Protein AF-A0A918A975-F1 (afdb_monomer_lite)

pLDDT: mean 81.19, std 20.64, range [34.06, 97.75]

Sequence (177 aa):
MTVLAAGSGGGAGRLSVNGLVLPRSGVFAIGYVHSVYHAPSAEVFTVEGGRFTMRAVVSDSGGVLDYYALDGERSRTPGGRWLLRLAVPATYDELPLLTTPIGRRTLLAGGRCLPLYPASGARRVRVAVELTSHDRGGPCPPPYSQSFFLNAAYSTTEATATSTSDNQKPHGSFEPG

Foldseek 3Di:
DDDDDDDDDPPFFAKDKVQAGADPQQKKWWWWQDLPVSKIKIFIWHDDPFKIKTFKIKIQDPVVVVVVVADADWDAFPVRIIMGGGPDIDMDQKDKDKAAPRGQTWMGHPQWIGTPHDPHDIDIDIIGIDGHPHHPTDHDDPPDGVVNVCSRVVVVVVVVVPPPPDPPDPPDDDDDD

Organism: NCBI:txid2047744

InterPro domains:
  IPR015001 Protein of unknown function DUF1850 [PF08905] (28-116)

Radius of gyration: 21.13 Å; chains: 1; bounding box: 47×76×73 Å

Secondary structure (DSSP, 8-state):
----------PPPEEEETTEEPPTT-EEEEEEE-TTT--EEEEEEEEETTEEEEEEEEES-HHHHHHTT--EEEEE-TTS-EEEEEEEEEEESEEEEEE-TTT--EEEETTEEEE-S-SSS-EEEEEEEEEESS---BPPPTT--HHHHHHHHHHHHHHHH----------------

Structure (mmCIF, N/CA/C/O backbone):
data_AF-A0A918A975-F1
#
_entry.id   AF-A0A918A975-F1
#
loop_
_atom_site.group_PDB
_atom_site.id
_atom_site.type_symbol
_atom_site.label_atom_id
_atom_site.label_alt_id
_atom_site.label_comp_id
_atom_site.label_asym_id
_atom_site.label_entity_id
_atom_site.label_seq_id
_atom_site.pdbx_PDB_ins_code
_atom_site.Cartn_x
_atom_site.Cartn_y
_atom_site.Cartn_z
_atom_site.occupancy
_atom_site.B_iso_or_equiv
_atom_site.auth_seq_id
_atom_site.auth_comp_id
_atom_site.auth_asym_id
_atom_site.auth_atom_id
_atom_site.pdbx_PDB_model_num
ATOM 1 N N . MET A 1 1 ? -24.912 16.780 50.555 1.00 41.28 1 MET A N 1
ATOM 2 C CA . MET A 1 1 ? -25.140 15.446 49.951 1.00 41.28 1 MET A CA 1
ATOM 3 C C . MET A 1 1 ? -26.009 15.679 48.725 1.00 41.28 1 MET A C 1
ATOM 5 O O . MET A 1 1 ? -27.037 16.306 48.892 1.00 41.28 1 MET A O 1
ATOM 9 N N . THR A 1 2 ? -25.642 15.380 47.482 1.00 43.06 2 THR A N 1
ATOM 10 C CA . THR A 1 2 ? -24.722 14.367 46.950 1.00 43.06 2 THR A CA 1
ATOM 11 C C . THR A 1 2 ? -24.198 14.840 45.590 1.00 43.06 2 THR A C 1
ATOM 13 O O . THR A 1 2 ? -24.910 15.499 44.838 1.00 43.06 2 THR A O 1
ATOM 16 N N . VAL A 1 3 ? -22.939 14.510 45.312 1.00 39.81 3 VAL A N 1
ATOM 17 C CA . VAL A 1 3 ? -22.205 14.749 44.066 1.00 39.81 3 VAL A CA 1
ATOM 18 C C . VAL A 1 3 ? -22.206 13.455 43.236 1.00 39.81 3 VAL A C 1
ATOM 20 O O . VAL A 1 3 ? -21.981 12.392 43.800 1.00 39.81 3 VAL A O 1
ATOM 23 N N . LEU A 1 4 ? -22.417 13.620 41.920 1.00 45.00 4 LEU A N 1
ATOM 24 C CA . LEU A 1 4 ? -22.065 12.782 40.753 1.00 45.00 4 LEU A CA 1
ATOM 25 C C . LEU A 1 4 ? -22.437 11.287 40.713 1.00 45.00 4 LEU A C 1
ATOM 27 O O . LEU A 1 4 ? -22.005 10.482 41.528 1.00 45.00 4 LEU A O 1
ATOM 31 N N . ALA A 1 5 ? -22.999 10.892 39.567 1.00 42.91 5 ALA A N 1
ATOM 32 C CA . ALA A 1 5 ? -22.470 9.756 38.814 1.00 42.91 5 ALA A CA 1
ATOM 33 C C . ALA A 1 5 ? -22.529 10.077 37.312 1.00 42.91 5 ALA A C 1
ATOM 35 O O . ALA A 1 5 ? -23.598 10.186 36.715 1.00 42.91 5 ALA A O 1
ATOM 36 N N . ALA A 1 6 ? -21.346 10.290 36.736 1.00 46.53 6 ALA A N 1
ATOM 37 C CA . ALA A 1 6 ? -21.112 10.448 35.312 1.00 46.53 6 ALA A CA 1
ATOM 38 C C . ALA A 1 6 ? -21.440 9.140 34.575 1.00 46.53 6 ALA A C 1
ATOM 40 O O . ALA A 1 6 ? -20.930 8.077 34.927 1.00 46.53 6 ALA A O 1
ATOM 41 N N . GLY A 1 7 ? -22.280 9.229 33.543 1.00 34.06 7 GLY A N 1
ATOM 42 C CA . GLY A 1 7 ? -22.494 8.142 32.594 1.00 34.06 7 GLY A CA 1
ATOM 43 C C . GLY A 1 7 ? -21.237 7.924 31.754 1.00 34.06 7 GLY A C 1
ATOM 44 O O . GLY A 1 7 ? -20.745 8.849 31.110 1.00 34.06 7 GLY A O 1
ATOM 45 N N . SER A 1 8 ? -20.717 6.702 31.810 1.00 47.12 8 SER A N 1
ATOM 46 C CA . SER A 1 8 ? -19.543 6.187 31.111 1.00 47.12 8 SER A CA 1
ATOM 47 C C . SER A 1 8 ? -19.438 6.642 29.654 1.00 47.12 8 SER A C 1
ATOM 49 O O . SER A 1 8 ? -20.282 6.312 28.822 1.00 47.12 8 SER A O 1
ATOM 51 N N . GLY A 1 9 ? -18.345 7.336 29.327 1.00 44.28 9 GLY A N 1
ATOM 52 C CA . GLY A 1 9 ? -17.941 7.585 27.949 1.00 44.28 9 GLY A CA 1
ATOM 53 C C . GLY A 1 9 ? -17.626 6.266 27.248 1.00 44.28 9 GLY A C 1
ATOM 54 O O . GLY A 1 9 ? -16.572 5.673 27.474 1.00 44.28 9 GLY A O 1
ATOM 55 N N . GLY A 1 10 ? -18.540 5.805 26.393 1.00 47.00 10 GLY A N 1
ATOM 56 C CA . GLY A 1 10 ? -18.240 4.788 25.391 1.00 47.00 10 GLY A CA 1
ATOM 57 C C . GLY A 1 10 ? -17.151 5.341 24.481 1.00 47.00 10 GLY A C 1
ATOM 58 O O . GLY A 1 10 ? -17.396 6.283 23.731 1.00 47.00 10 GLY A O 1
ATOM 59 N N . GLY A 1 11 ? -15.927 4.831 24.629 1.00 56.00 11 GLY A N 1
ATOM 60 C CA . GLY A 1 11 ? -14.750 5.363 23.951 1.00 56.00 11 GLY A CA 1
ATOM 61 C C . GLY A 1 11 ? -14.990 5.467 22.450 1.00 56.00 11 GLY A C 1
ATOM 62 O O . GLY A 1 11 ? -15.235 4.454 21.796 1.00 56.00 11 GLY A O 1
ATOM 63 N N . ALA A 1 12 ? -14.934 6.691 21.921 1.00 70.00 12 ALA A N 1
ATOM 64 C CA . ALA A 1 12 ? -15.017 6.945 20.492 1.00 70.00 12 ALA A CA 1
ATOM 65 C C . ALA A 1 12 ? -14.005 6.036 19.781 1.00 70.00 12 ALA A C 1
ATOM 67 O O . ALA A 1 12 ? -12.804 6.095 20.061 1.00 70.00 12 ALA A O 1
ATOM 68 N N . GLY A 1 13 ? -14.501 5.135 18.930 1.00 83.19 13 GLY A N 1
ATOM 69 C CA . GLY A 1 13 ? -13.648 4.203 18.203 1.00 83.19 13 GLY A CA 1
ATOM 70 C C . GLY A 1 13 ? -12.575 4.959 17.420 1.00 83.19 13 GLY A C 1
ATOM 71 O O . GLY A 1 13 ? -12.781 6.086 16.972 1.00 83.19 13 GLY A O 1
ATOM 72 N N . ARG A 1 14 ? -11.398 4.353 17.276 1.00 92.50 14 ARG A N 1
ATOM 73 C CA . ARG A 1 14 ? -10.306 4.920 16.483 1.00 92.50 14 ARG A CA 1
ATOM 74 C C . ARG A 1 14 ? -10.480 4.521 15.029 1.00 92.50 14 ARG A C 1
ATOM 76 O O . ARG A 1 14 ? -10.800 3.368 14.745 1.00 92.50 14 ARG A O 1
ATOM 83 N N . LEU A 1 15 ? -10.217 5.459 14.125 1.00 95.00 15 LEU A N 1
ATOM 84 C CA . LEU A 1 15 ? -10.217 5.191 12.693 1.00 95.00 15 LEU A CA 1
ATOM 85 C C . LEU A 1 15 ? -9.170 4.123 12.359 1.00 95.00 15 LEU A C 1
ATOM 87 O O . LEU A 1 15 ? -8.020 4.194 12.802 1.00 95.00 15 LEU A O 1
ATOM 91 N N . SER A 1 16 ? -9.581 3.121 11.599 1.00 96.56 16 SER A N 1
ATOM 92 C CA . SER A 1 16 ? -8.769 1.964 11.253 1.00 96.56 16 SER A CA 1
ATOM 93 C C . SER A 1 16 ? -9.095 1.460 9.857 1.00 96.56 16 SER A C 1
ATOM 95 O O . SER A 1 16 ? -10.152 1.768 9.314 1.00 96.56 16 SER A O 1
ATOM 97 N N . VAL A 1 17 ? -8.198 0.657 9.296 1.00 96.81 17 VAL A N 1
ATOM 98 C CA . VAL A 1 17 ? -8.470 -0.148 8.103 1.00 96.81 17 VAL A CA 1
ATOM 99 C C . VAL A 1 17 ? -8.390 -1.610 8.512 1.00 96.81 17 VAL A C 1
ATOM 101 O O . VAL A 1 17 ? -7.331 -2.077 8.937 1.00 96.81 17 VAL A O 1
ATOM 104 N N . ASN A 1 18 ? -9.514 -2.326 8.460 1.00 95.75 18 ASN A N 1
ATOM 105 C CA . ASN A 1 18 ? -9.632 -3.725 8.899 1.00 95.75 18 ASN A CA 1
ATOM 106 C C . ASN A 1 18 ? -9.125 -3.980 10.338 1.00 95.75 18 ASN A C 1
ATOM 108 O O . ASN A 1 18 ? -8.601 -5.057 10.656 1.00 95.75 18 ASN A O 1
ATOM 112 N N . GLY A 1 19 ? -9.253 -2.978 11.211 1.00 95.31 19 GLY A N 1
ATOM 113 C CA . GLY A 1 19 ? -8.766 -3.000 12.590 1.00 95.31 19 GLY A CA 1
ATOM 114 C C . GLY A 1 19 ? -7.285 -2.647 12.781 1.00 95.31 19 GLY A C 1
ATOM 115 O O . GLY A 1 19 ? -6.816 -2.689 13.917 1.00 95.31 19 GLY A O 1
ATOM 116 N N . LEU A 1 20 ? -6.543 -2.281 11.728 1.00 95.94 20 LEU A N 1
ATOM 117 C CA . LEU A 1 20 ? -5.243 -1.611 11.859 1.00 95.94 20 LEU A CA 1
ATOM 118 C C . LEU A 1 20 ? -5.473 -0.116 12.100 1.00 95.94 20 LEU A C 1
ATOM 120 O O . LEU A 1 20 ? -5.980 0.573 11.214 1.00 95.94 20 LEU A O 1
ATOM 124 N N . VAL A 1 21 ? -5.121 0.384 13.286 1.00 95.81 21 VAL A N 1
ATOM 125 C CA . VAL A 1 21 ? -5.360 1.793 13.646 1.00 95.81 21 VAL A CA 1
ATOM 126 C C . VAL A 1 21 ? -4.523 2.730 12.775 1.00 95.81 21 VAL A C 1
ATOM 128 O O . VAL A 1 21 ? -3.324 2.523 12.583 1.00 95.81 21 VAL A O 1
ATOM 131 N N . LEU A 1 22 ? -5.162 3.782 12.264 1.00 93.25 22 LEU A N 1
ATOM 132 C CA . LEU A 1 22 ? -4.508 4.771 11.417 1.00 93.25 22 LEU A CA 1
ATOM 133 C C . LEU A 1 22 ? -3.797 5.854 12.240 1.00 93.25 22 LEU A C 1
ATOM 135 O O . LEU A 1 22 ? -4.291 6.263 13.297 1.00 93.25 22 LEU A O 1
ATOM 139 N N . PRO A 1 23 ? -2.661 6.382 11.747 1.00 91.19 23 PRO A N 1
ATOM 140 C CA . PRO A 1 23 ? -2.106 7.623 12.269 1.00 91.19 23 PRO A CA 1
ATOM 141 C C . PRO A 1 23 ? -3.063 8.796 12.007 1.00 91.19 23 PRO A C 1
ATOM 143 O O . PRO A 1 23 ? -3.915 8.735 11.121 1.00 91.19 23 PRO A O 1
ATOM 146 N N . ARG A 1 24 ? -2.871 9.915 12.722 1.00 89.38 24 ARG A N 1
ATOM 147 C CA . ARG A 1 24 ? -3.672 11.143 12.528 1.00 89.38 24 ARG A CA 1
ATOM 148 C C . ARG A 1 24 ? -3.641 11.683 11.095 1.00 89.38 24 ARG A C 1
ATOM 150 O O . ARG A 1 24 ? -4.576 12.360 10.699 1.00 89.38 24 ARG A O 1
ATOM 157 N N . SER A 1 25 ? -2.590 11.381 10.333 1.00 89.00 25 SER A N 1
ATOM 158 C CA . SER A 1 25 ? -2.488 11.752 8.919 1.00 89.00 25 SER A CA 1
ATOM 159 C C . SER A 1 25 ? -3.460 10.994 8.008 1.00 89.00 25 SER A C 1
ATOM 161 O O . SER A 1 25 ? -3.598 11.365 6.850 1.00 89.00 25 SER A O 1
ATOM 163 N N . GLY A 1 26 ? -4.086 9.908 8.479 1.00 92.00 26 GLY A N 1
ATOM 164 C CA . GLY A 1 26 ? -4.974 9.070 7.668 1.00 92.00 26 GLY A CA 1
ATOM 165 C C . GLY A 1 26 ? -4.257 8.267 6.576 1.00 92.00 26 GLY A C 1
ATOM 166 O O . GLY A 1 26 ? -4.918 7.659 5.738 1.00 92.00 26 GLY A O 1
ATOM 167 N N . VAL A 1 27 ? -2.919 8.257 6.565 1.00 93.50 27 VAL A N 1
ATOM 168 C CA . VAL A 1 27 ? -2.122 7.555 5.551 1.00 93.50 27 VAL A CA 1
ATOM 169 C C . VAL A 1 27 ? -1.932 6.089 5.931 1.00 93.50 27 VAL A C 1
ATOM 171 O O . VAL A 1 27 ? -1.507 5.775 7.048 1.00 93.50 27 VAL A O 1
ATOM 174 N N . PHE A 1 28 ? -2.178 5.196 4.975 1.00 94.69 28 PHE A N 1
ATOM 175 C CA . PHE A 1 28 ? -1.837 3.778 5.062 1.00 94.69 28 PHE A CA 1
ATOM 176 C C . PHE A 1 28 ? -1.367 3.245 3.706 1.00 94.69 28 PHE A C 1
ATOM 178 O O . PHE A 1 28 ? -1.447 3.928 2.688 1.00 94.69 28 PHE A O 1
ATOM 185 N N . ALA A 1 29 ? -0.866 2.015 3.687 1.00 95.06 29 ALA A N 1
ATOM 186 C CA . ALA A 1 29 ? -0.492 1.332 2.460 1.00 95.06 29 ALA A CA 1
ATOM 187 C C . ALA A 1 29 ? -0.935 -0.133 2.468 1.00 95.06 29 ALA A C 1
ATOM 189 O O . ALA A 1 29 ? -1.086 -0.746 3.528 1.00 95.06 29 ALA A O 1
ATOM 190 N N . ILE A 1 30 ? -1.087 -0.702 1.275 1.00 95.44 30 ILE A N 1
ATOM 191 C CA . ILE A 1 30 ? -1.192 -2.145 1.056 1.00 95.44 30 ILE A CA 1
ATOM 192 C C . ILE A 1 30 ? 0.125 -2.600 0.439 1.00 95.44 30 ILE A C 1
ATOM 194 O O . ILE A 1 30 ? 0.382 -2.371 -0.740 1.00 95.44 30 ILE A O 1
ATOM 198 N N . GLY A 1 31 ? 0.969 -3.239 1.243 1.00 94.06 31 GLY A N 1
ATOM 199 C CA . GLY A 1 31 ? 2.209 -3.858 0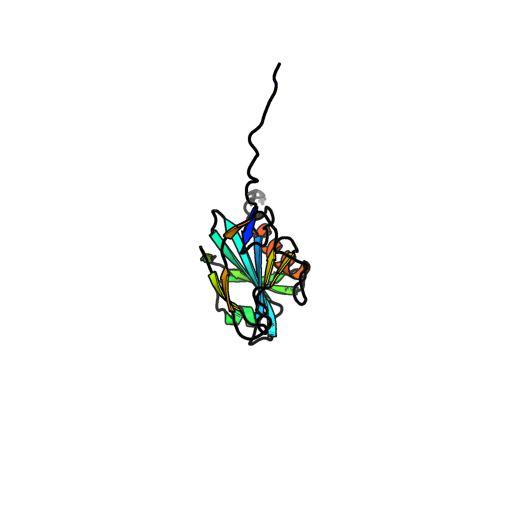.795 1.00 94.06 31 GLY A CA 1
ATOM 200 C C . GLY A 1 31 ? 1.957 -5.256 0.247 1.00 94.06 31 GLY A C 1
ATOM 201 O O . GLY A 1 31 ? 1.129 -5.995 0.778 1.00 94.06 31 GLY A O 1
ATOM 202 N N . TYR A 1 32 ? 2.672 -5.634 -0.804 1.00 94.25 32 TYR A N 1
ATOM 203 C CA . TYR A 1 32 ? 2.638 -6.972 -1.395 1.00 94.25 32 TYR A CA 1
ATOM 204 C C . TYR A 1 32 ? 3.983 -7.306 -2.050 1.00 94.25 32 TYR A C 1
ATOM 206 O O . TYR A 1 32 ? 4.867 -6.458 -2.156 1.00 94.25 32 TYR A O 1
ATOM 214 N N . VAL A 1 33 ? 4.177 -8.569 -2.406 1.00 93.75 33 VAL A N 1
ATOM 215 C CA . VAL A 1 33 ? 5.252 -9.013 -3.293 1.00 93.75 33 VAL A CA 1
ATOM 216 C C . VAL A 1 33 ? 4.619 -9.252 -4.653 1.00 93.75 33 VAL A C 1
ATOM 218 O O . VAL A 1 33 ? 3.696 -10.060 -4.778 1.00 93.75 33 VAL A O 1
ATOM 221 N N . HIS A 1 34 ? 5.066 -8.516 -5.667 1.00 92.50 34 HIS A N 1
ATOM 222 C CA . HIS A 1 34 ? 4.534 -8.658 -7.014 1.00 92.50 34 HIS A CA 1
ATOM 223 C C . HIS A 1 34 ? 4.910 -10.036 -7.568 1.00 92.50 34 HIS A C 1
ATOM 225 O O . HIS A 1 34 ? 6.087 -10.379 -7.611 1.00 92.50 34 HIS A O 1
ATOM 231 N N . SER A 1 35 ? 3.936 -10.830 -8.013 1.00 88.19 35 SER A N 1
ATOM 232 C CA . SER A 1 35 ? 4.172 -12.228 -8.409 1.00 88.19 35 SER A CA 1
ATOM 233 C C . SER A 1 35 ? 5.066 -12.373 -9.640 1.00 88.19 35 SER A C 1
ATOM 235 O O . SER A 1 35 ? 5.862 -13.298 -9.686 1.00 88.19 35 SER A O 1
ATOM 237 N N . VAL A 1 36 ? 4.946 -11.463 -10.613 1.00 90.62 36 VAL A N 1
ATOM 238 C CA . VAL A 1 36 ? 5.754 -11.482 -11.849 1.00 90.62 36 VAL A CA 1
ATOM 239 C C . VAL A 1 36 ? 7.193 -11.014 -11.609 1.00 90.62 36 VAL A C 1
ATOM 241 O O . VAL A 1 36 ? 8.136 -11.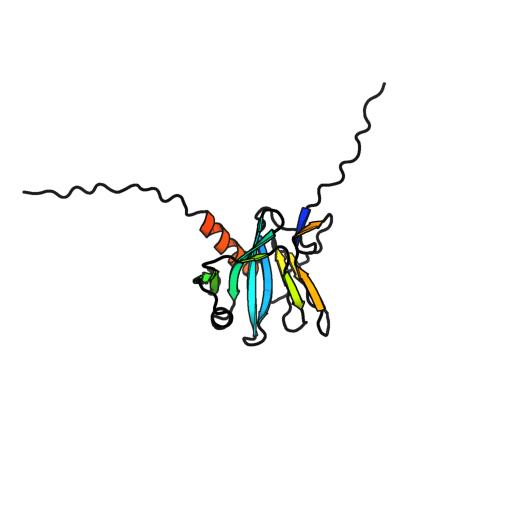667 -12.033 1.00 90.62 36 VAL A O 1
ATOM 244 N N . TYR A 1 37 ? 7.374 -9.886 -10.917 1.00 91.62 37 TYR A N 1
ATOM 245 C CA . TYR A 1 37 ? 8.693 -9.276 -10.719 1.00 91.62 37 TYR A CA 1
ATOM 246 C C . TYR A 1 37 ? 9.394 -9.724 -9.434 1.00 91.62 37 TYR A C 1
ATOM 248 O O . TYR A 1 37 ? 10.513 -9.293 -9.178 1.00 91.62 37 TYR A O 1
ATOM 256 N N . HIS A 1 38 ? 8.724 -10.522 -8.596 1.00 92.12 38 HIS A N 1
ATOM 257 C CA . HIS A 1 38 ? 9.183 -10.933 -7.265 1.00 92.12 38 HIS A CA 1
ATOM 258 C C . HIS A 1 38 ? 9.666 -9.765 -6.385 1.00 92.12 38 HIS A C 1
ATOM 260 O O . HIS A 1 38 ? 10.493 -9.938 -5.492 1.00 92.12 38 HIS A O 1
ATOM 266 N N . ALA A 1 39 ? 9.132 -8.567 -6.630 1.00 92.00 39 ALA A N 1
ATOM 267 C CA . ALA A 1 39 ? 9.579 -7.330 -6.012 1.00 92.00 39 ALA A CA 1
ATOM 268 C C . ALA A 1 39 ? 8.603 -6.892 -4.913 1.00 92.00 39 ALA A C 1
ATOM 270 O O . ALA A 1 39 ? 7.387 -6.915 -5.137 1.00 92.00 3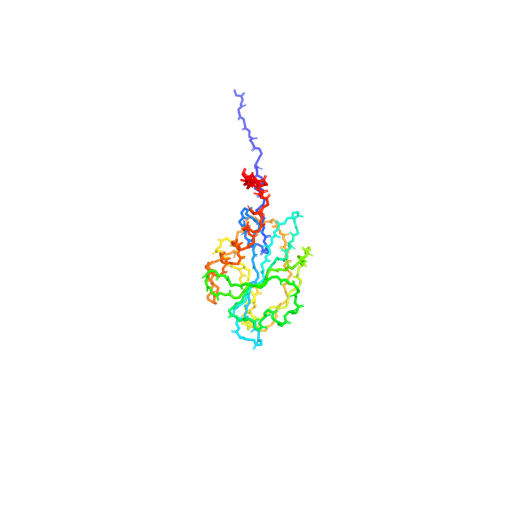9 ALA A O 1
ATOM 271 N N . PRO A 1 40 ? 9.098 -6.463 -3.742 1.00 92.62 40 PRO A N 1
ATOM 272 C CA . PRO A 1 40 ? 8.288 -5.738 -2.778 1.00 92.62 40 PRO A CA 1
ATOM 273 C C . PRO A 1 40 ? 7.695 -4.472 -3.405 1.00 92.62 40 PRO A C 1
ATOM 275 O O . PRO A 1 40 ? 8.376 -3.695 -4.086 1.00 92.62 40 PRO A O 1
ATOM 278 N N . SER A 1 41 ? 6.409 -4.270 -3.153 1.00 93.19 41 SER A N 1
ATOM 279 C CA . SER A 1 41 ? 5.624 -3.155 -3.670 1.00 93.19 41 SER A CA 1
ATOM 280 C C . SER A 1 41 ? 4.614 -2.691 -2.626 1.00 93.19 41 SER A C 1
ATOM 282 O O . SER A 1 41 ? 4.245 -3.451 -1.729 1.00 93.19 41 SER A O 1
ATOM 284 N N . ALA A 1 42 ? 4.169 -1.445 -2.730 1.00 93.69 42 ALA A N 1
ATOM 285 C CA . ALA A 1 42 ? 3.052 -0.913 -1.965 1.00 93.69 42 ALA A CA 1
ATOM 286 C C . ALA A 1 42 ? 2.187 0.011 -2.809 1.00 93.69 42 ALA A C 1
ATOM 288 O O . ALA A 1 42 ? 2.696 0.827 -3.571 1.00 93.69 42 ALA A O 1
ATOM 289 N N . GLU A 1 43 ? 0.884 -0.074 -2.586 1.00 94.62 43 GLU A N 1
ATOM 290 C CA . GLU A 1 43 ? -0.084 0.947 -2.977 1.00 94.62 43 GLU A CA 1
ATOM 291 C C . GLU A 1 43 ? -0.340 1.848 -1.766 1.00 94.62 43 GLU A C 1
ATOM 293 O O . GLU A 1 43 ? -0.563 1.347 -0.662 1.00 94.62 43 GLU A O 1
ATOM 298 N N . VAL A 1 44 ? -0.264 3.165 -1.952 1.00 94.31 44 VAL A N 1
ATOM 299 C CA . VAL A 1 44 ? -0.361 4.168 -0.880 1.00 94.31 44 VAL A CA 1
ATOM 300 C C . VAL A 1 44 ? -1.707 4.863 -0.934 1.00 94.31 44 VAL A C 1
ATOM 302 O O . VAL A 1 44 ? -2.130 5.315 -2.000 1.00 94.31 44 VAL A O 1
ATOM 305 N N . PHE A 1 45 ? -2.338 5.006 0.227 1.00 95.50 45 PHE A N 1
ATOM 306 C CA . PHE A 1 45 ? -3.687 5.526 0.368 1.00 95.50 45 PHE A CA 1
ATOM 307 C C . PHE A 1 45 ? -3.784 6.612 1.441 1.00 95.50 45 PHE A C 1
ATOM 309 O O . PHE A 1 45 ? -3.099 6.569 2.464 1.00 95.50 45 PHE A O 1
ATOM 316 N N . THR A 1 46 ? -4.700 7.555 1.227 1.00 95.56 46 THR A N 1
ATOM 317 C CA . THR A 1 46 ? -5.145 8.547 2.219 1.00 95.56 46 THR A CA 1
ATOM 318 C C . THR A 1 46 ? -6.609 8.312 2.560 1.00 95.56 46 THR A C 1
ATOM 320 O O . THR A 1 46 ? -7.407 8.108 1.643 1.00 95.56 46 THR A O 1
ATOM 323 N N . VAL A 1 47 ? -6.974 8.389 3.839 1.00 95.50 47 VAL A N 1
ATOM 324 C CA . VAL A 1 47 ? -8.366 8.290 4.299 1.00 95.50 47 VAL A CA 1
ATOM 325 C C . VAL A 1 47 ? -8.977 9.666 4.522 1.00 95.50 47 VAL A C 1
ATOM 327 O O . VAL A 1 47 ? -8.415 10.486 5.243 1.00 95.50 47 VAL A O 1
ATOM 330 N N . GLU A 1 48 ? -10.158 9.883 3.952 1.00 91.50 48 GLU A N 1
ATOM 331 C CA . GLU A 1 48 ? -10.967 11.088 4.132 1.00 91.50 48 GLU A CA 1
ATOM 332 C C . GLU A 1 48 ? -12.454 10.719 4.070 1.00 91.50 48 GLU A C 1
ATOM 334 O O . GLU A 1 48 ? -12.868 9.926 3.226 1.00 91.50 48 GLU A O 1
ATOM 339 N N . GLY A 1 49 ? -13.267 11.250 4.989 1.00 87.62 49 GLY A N 1
ATOM 340 C CA . GLY A 1 49 ? -14.722 11.041 4.969 1.00 87.62 49 GLY A CA 1
ATOM 341 C C . GLY A 1 49 ? -15.171 9.572 5.025 1.00 87.62 49 GLY A C 1
ATOM 342 O O . GLY A 1 49 ? -16.216 9.239 4.480 1.00 87.62 49 GLY A O 1
ATOM 343 N N . GLY A 1 50 ? -14.376 8.681 5.632 1.00 91.25 50 GLY A N 1
ATOM 344 C CA . GLY A 1 50 ? -14.666 7.239 5.686 1.00 91.25 50 GLY A CA 1
ATOM 345 C C . GLY A 1 50 ? -14.347 6.470 4.398 1.00 91.25 50 GLY A C 1
ATOM 346 O O . GLY A 1 50 ? -14.572 5.267 4.340 1.00 91.25 50 GLY A O 1
ATOM 347 N N . ARG A 1 51 ? -13.788 7.136 3.386 1.00 96.12 51 ARG A N 1
ATOM 348 C CA . ARG A 1 51 ? -13.332 6.543 2.123 1.00 96.12 51 ARG A CA 1
ATOM 349 C C . ARG A 1 51 ? -11.813 6.585 2.063 1.00 96.12 51 ARG A C 1
ATOM 351 O O . ARG A 1 51 ? -11.178 7.347 2.794 1.00 96.12 51 ARG A O 1
ATOM 358 N N . PHE A 1 52 ? -11.213 5.803 1.175 1.00 96.94 52 PHE A N 1
ATOM 359 C CA . PHE A 1 52 ? -9.769 5.834 0.967 1.00 96.94 52 PHE A CA 1
ATOM 360 C C . PHE A 1 52 ? -9.411 6.050 -0.495 1.00 96.94 52 PHE A C 1
ATOM 362 O O . PHE A 1 52 ? -10.039 5.510 -1.398 1.00 96.94 52 PHE A O 1
ATOM 369 N N . THR A 1 53 ? -8.387 6.864 -0.727 1.00 96.62 53 THR A N 1
ATOM 370 C CA . THR A 1 53 ? -7.954 7.266 -2.065 1.00 96.62 53 THR A CA 1
ATOM 371 C C . THR A 1 53 ? -6.525 6.828 -2.301 1.00 96.62 53 THR A C 1
ATOM 373 O O . THR A 1 53 ? -5.633 7.226 -1.554 1.00 96.62 53 THR A O 1
ATOM 376 N N . MET A 1 54 ? -6.309 6.029 -3.341 1.00 95.62 54 MET A N 1
ATOM 377 C CA . MET A 1 54 ? -4.990 5.629 -3.803 1.00 95.62 54 MET A CA 1
ATOM 378 C C . MET A 1 54 ? -4.283 6.817 -4.445 1.00 95.62 54 MET A C 1
ATOM 380 O O . MET A 1 54 ? -4.824 7.467 -5.340 1.00 95.62 54 MET A O 1
ATOM 384 N N . ARG A 1 55 ? -3.066 7.094 -3.983 1.00 94.69 55 ARG A N 1
ATOM 385 C CA . ARG A 1 55 ? -2.252 8.236 -4.416 1.00 94.69 55 ARG A CA 1
ATOM 386 C C . ARG A 1 55 ? -1.003 7.814 -5.174 1.00 94.69 55 ARG A C 1
ATOM 388 O O . ARG A 1 55 ? -0.554 8.540 -6.056 1.00 94.69 55 ARG A O 1
ATOM 395 N N . ALA A 1 56 ? -0.423 6.671 -4.819 1.00 93.44 56 ALA A N 1
ATOM 396 C CA . ALA A 1 56 ? 0.861 6.263 -5.365 1.00 93.44 56 ALA A CA 1
ATOM 397 C C . ALA A 1 56 ? 1.075 4.748 -5.351 1.00 93.44 56 ALA A C 1
ATOM 399 O O . ALA A 1 56 ? 0.453 4.025 -4.572 1.00 93.44 56 ALA A O 1
ATOM 400 N N . VAL A 1 57 ? 2.023 4.300 -6.173 1.00 93.44 57 VAL A N 1
ATOM 401 C CA . VAL A 1 57 ? 2.627 2.965 -6.120 1.00 93.44 57 VAL A CA 1
ATOM 402 C C . VAL A 1 57 ? 4.122 3.115 -5.868 1.00 93.44 57 VAL A C 1
ATOM 404 O O . VAL A 1 57 ? 4.792 3.895 -6.539 1.00 93.44 57 VAL A O 1
ATOM 407 N N . VAL A 1 58 ? 4.660 2.351 -4.923 1.00 92.75 58 VAL A N 1
ATOM 408 C CA . VAL A 1 58 ? 6.100 2.249 -4.656 1.00 92.75 58 VAL A CA 1
ATOM 409 C C . VAL A 1 58 ? 6.551 0.820 -4.906 1.00 92.75 58 VAL A C 1
ATOM 411 O O . VAL A 1 58 ? 5.845 -0.119 -4.545 1.00 92.75 58 VAL A O 1
ATOM 414 N N . SER A 1 59 ? 7.730 0.626 -5.490 1.00 92.88 59 SER A N 1
ATOM 415 C CA . SER A 1 59 ? 8.315 -0.705 -5.633 1.00 92.88 59 SER A CA 1
ATOM 416 C C . SER A 1 59 ? 9.837 -0.686 -5.697 1.00 92.88 59 SER A C 1
ATOM 418 O O . SER A 1 59 ? 10.458 0.290 -6.118 1.00 92.88 59 SER A O 1
ATOM 420 N N . ASP A 1 60 ? 10.442 -1.811 -5.331 1.00 91.94 60 ASP A N 1
ATOM 421 C CA . ASP A 1 60 ? 11.857 -2.069 -5.591 1.00 91.94 60 ASP A CA 1
ATOM 422 C C . ASP A 1 60 ? 12.140 -2.287 -7.098 1.00 91.94 60 ASP A C 1
ATOM 424 O O . ASP A 1 60 ? 13.285 -2.167 -7.530 1.00 91.94 60 ASP A O 1
ATOM 428 N N . SER A 1 61 ? 11.113 -2.533 -7.928 1.00 92.81 61 SER A N 1
ATOM 429 C CA . SER A 1 61 ? 11.242 -2.733 -9.380 1.00 92.81 61 SER A CA 1
ATOM 430 C C . SER A 1 61 ? 10.439 -1.712 -10.190 1.00 92.81 61 SER A C 1
ATOM 432 O O . SER A 1 61 ? 9.247 -1.520 -9.963 1.00 92.81 61 SER A O 1
ATOM 434 N N . GLY A 1 62 ? 11.082 -1.097 -11.187 1.00 91.44 62 GLY A N 1
ATOM 435 C CA . GLY A 1 62 ? 10.439 -0.136 -12.091 1.00 91.44 62 GLY A CA 1
ATOM 436 C C . GLY A 1 62 ? 9.428 -0.811 -13.014 1.00 91.44 62 GLY A C 1
ATOM 437 O O . GLY A 1 62 ? 8.382 -0.235 -13.287 1.00 91.44 62 GLY A O 1
ATOM 438 N N . GLY A 1 63 ? 9.674 -2.077 -13.376 1.00 92.75 63 GLY A N 1
ATOM 439 C CA . GLY A 1 63 ? 8.757 -2.863 -14.204 1.00 92.75 63 GLY A CA 1
ATOM 440 C C . GLY A 1 63 ? 7.389 -3.082 -13.553 1.00 92.75 63 GLY A C 1
ATOM 441 O O . GLY A 1 63 ? 6.397 -3.225 -14.257 1.00 92.75 63 GLY A O 1
ATOM 442 N N . VAL A 1 64 ? 7.296 -3.022 -12.217 1.00 91.88 64 VAL A N 1
ATOM 443 C CA . VAL A 1 64 ? 5.995 -3.027 -11.525 1.00 91.88 64 VAL A CA 1
ATOM 444 C C . VAL A 1 64 ? 5.180 -1.778 -11.872 1.00 91.88 64 VAL A C 1
ATOM 446 O O . VAL A 1 64 ? 3.966 -1.871 -12.018 1.00 91.88 64 VAL A O 1
ATOM 449 N N . LEU A 1 65 ? 5.820 -0.615 -12.025 1.00 92.06 65 LEU A N 1
ATOM 450 C CA . LEU A 1 65 ? 5.123 0.621 -12.392 1.00 92.06 65 LEU A CA 1
ATOM 451 C C . LEU A 1 65 ? 4.646 0.590 -13.848 1.00 92.06 65 LEU A C 1
ATOM 453 O O . LEU A 1 65 ? 3.585 1.129 -14.151 1.00 92.06 65 LEU A O 1
ATOM 457 N N . ASP A 1 66 ? 5.405 -0.061 -14.732 1.00 90.31 66 ASP A N 1
ATOM 458 C CA . ASP A 1 66 ? 5.007 -0.274 -16.127 1.00 90.31 66 ASP A CA 1
ATOM 459 C C . ASP A 1 66 ? 3.847 -1.266 -16.247 1.00 90.31 66 ASP A C 1
ATOM 461 O O . ASP A 1 66 ? 2.940 -1.061 -17.048 1.00 90.31 66 ASP A O 1
ATOM 465 N N . TYR A 1 67 ? 3.834 -2.305 -15.409 1.00 88.06 67 TYR A N 1
ATOM 466 C CA . TYR A 1 67 ? 2.800 -3.339 -15.421 1.00 88.06 67 TYR A CA 1
ATOM 467 C C . TYR A 1 67 ? 1.390 -2.794 -15.177 1.00 88.06 67 TYR A C 1
ATOM 469 O O . TYR A 1 67 ? 0.435 -3.259 -15.794 1.00 88.06 67 TYR A O 1
ATOM 477 N N . TYR A 1 68 ? 1.249 -1.806 -14.291 1.00 76.44 68 TYR A N 1
ATOM 478 C CA . TYR A 1 68 ? -0.054 -1.209 -14.001 1.00 76.44 68 TYR A CA 1
ATOM 479 C C . TYR A 1 68 ? -0.555 -0.259 -15.094 1.00 76.44 68 TYR A C 1
ATOM 481 O O . TYR A 1 68 ? -1.741 0.057 -15.088 1.00 76.44 68 TYR A O 1
ATOM 489 N N . ALA A 1 69 ? 0.317 0.189 -16.008 1.00 84.56 69 ALA A N 1
ATOM 490 C CA . ALA A 1 69 ? -0.011 1.135 -17.080 1.00 84.56 69 ALA A CA 1
ATOM 491 C C . ALA A 1 69 ? -0.824 2.360 -16.599 1.00 84.56 69 ALA A C 1
ATOM 493 O O . ALA A 1 69 ? -1.707 2.847 -17.299 1.00 84.56 69 ALA A O 1
ATOM 494 N N . LEU A 1 70 ? -0.546 2.834 -15.378 1.00 88.00 70 LEU A N 1
ATOM 495 C CA . LEU A 1 70 ? -1.207 3.997 -14.788 1.00 88.00 70 LEU A CA 1
ATOM 496 C C . LEU A 1 70 ? -0.460 5.280 -15.160 1.00 88.00 70 LEU A C 1
ATOM 498 O O . LEU A 1 70 ? 0.767 5.347 -15.038 1.00 88.00 70 LEU A O 1
ATOM 502 N N . ASP A 1 71 ? -1.217 6.312 -15.524 1.00 92.50 71 ASP A N 1
ATOM 503 C CA . ASP A 1 71 ? -0.681 7.649 -15.760 1.00 92.50 71 ASP A CA 1
ATOM 504 C C . ASP A 1 71 ? -0.250 8.315 -14.450 1.00 92.50 71 ASP A C 1
ATOM 506 O O . ASP A 1 71 ? -0.938 8.260 -13.420 1.00 92.50 71 ASP A O 1
ATOM 510 N N . GLY A 1 72 ? 0.898 8.984 -14.486 1.00 93.19 72 GLY A N 1
ATOM 511 C CA . GLY A 1 72 ? 1.449 9.629 -13.308 1.00 93.19 72 GLY A CA 1
ATOM 512 C C . GLY A 1 72 ? 2.892 10.080 -13.453 1.00 93.19 72 GLY A C 1
ATOM 513 O O . GLY A 1 72 ? 3.561 9.845 -14.458 1.00 93.19 72 GLY A O 1
ATOM 514 N N . GLU A 1 73 ? 3.380 10.720 -12.400 1.00 93.50 73 GLU A N 1
ATOM 515 C CA . GLU A 1 73 ? 4.758 11.176 -12.305 1.00 93.50 73 GLU A CA 1
ATOM 516 C C . GLU A 1 73 ? 5.634 10.077 -11.697 1.00 93.50 73 GLU A C 1
ATOM 518 O O . GLU A 1 73 ? 5.352 9.552 -10.613 1.00 93.50 73 GLU A O 1
ATOM 523 N N . ARG A 1 74 ? 6.724 9.740 -12.390 1.00 93.12 74 ARG A N 1
ATOM 524 C CA . ARG A 1 74 ? 7.692 8.738 -11.943 1.00 93.12 74 ARG A CA 1
ATOM 525 C C . ARG A 1 74 ? 8.898 9.405 -11.308 1.00 93.12 74 ARG A C 1
ATOM 527 O O . ARG A 1 74 ? 9.479 10.326 -11.870 1.00 93.12 74 ARG A O 1
ATOM 534 N N . SER A 1 75 ? 9.316 8.894 -10.161 1.00 92.12 75 SER A N 1
ATOM 535 C CA . SER A 1 75 ? 10.513 9.359 -9.464 1.00 92.12 75 SER A CA 1
ATOM 536 C C . SER A 1 75 ? 11.150 8.232 -8.647 1.00 92.12 75 SER A C 1
ATOM 538 O O . SER A 1 75 ? 10.738 7.067 -8.708 1.00 92.12 75 SER A O 1
ATOM 540 N N . ARG A 1 76 ? 12.199 8.572 -7.896 1.00 90.62 76 ARG A N 1
ATOM 541 C CA . ARG A 1 76 ? 12.809 7.696 -6.897 1.00 90.62 76 ARG A CA 1
ATOM 542 C C . ARG A 1 76 ? 12.569 8.276 -5.510 1.00 90.62 76 ARG A C 1
ATOM 544 O O . ARG A 1 76 ? 12.716 9.475 -5.300 1.00 90.62 76 ARG A O 1
ATOM 551 N N . THR A 1 77 ? 12.230 7.415 -4.559 1.00 86.25 77 THR A N 1
ATOM 552 C CA . THR A 1 77 ? 12.232 7.774 -3.133 1.00 86.25 77 THR A CA 1
ATOM 553 C C . THR A 1 77 ? 13.674 7.995 -2.647 1.00 86.25 77 THR A C 1
ATOM 555 O O . THR A 1 77 ? 14.599 7.459 -3.267 1.00 86.25 77 THR A O 1
ATOM 558 N N . PRO A 1 78 ? 13.901 8.683 -1.510 1.00 82.00 78 PRO A N 1
ATOM 559 C CA . PRO A 1 78 ? 15.241 8.821 -0.926 1.00 82.00 78 PRO A CA 1
ATOM 560 C C . PRO A 1 78 ? 15.943 7.476 -0.677 1.00 82.00 78 PRO A C 1
ATOM 562 O O . PRO A 1 78 ? 17.156 7.365 -0.803 1.00 82.00 78 PRO A O 1
ATOM 565 N N . GLY A 1 79 ? 15.172 6.420 -0.388 1.00 81.56 79 GLY A N 1
ATOM 566 C CA . GLY A 1 79 ? 15.668 5.047 -0.250 1.00 81.56 79 GLY A CA 1
ATOM 567 C C . GLY A 1 79 ? 15.911 4.308 -1.572 1.00 81.56 79 GLY A C 1
ATOM 568 O O . GLY A 1 79 ? 16.006 3.084 -1.561 1.00 81.56 79 GLY A O 1
ATOM 569 N N . GLY A 1 80 ? 15.927 5.006 -2.709 1.00 87.62 80 GLY A N 1
ATOM 570 C CA . GLY A 1 80 ? 16.219 4.442 -4.025 1.00 87.62 80 GLY A CA 1
ATOM 571 C C . GLY A 1 80 ? 15.099 3.599 -4.635 1.00 87.62 80 GLY A C 1
ATOM 572 O O . GLY A 1 80 ? 15.310 2.997 -5.680 1.00 87.62 80 GLY A O 1
ATOM 573 N N . ARG A 1 81 ? 13.899 3.541 -4.050 1.00 90.19 81 ARG A N 1
ATOM 574 C CA . ARG A 1 81 ? 12.763 2.793 -4.630 1.00 90.19 81 ARG A CA 1
ATOM 575 C C . ARG A 1 81 ? 12.081 3.570 -5.735 1.00 90.19 81 ARG A C 1
ATOM 577 O O . ARG A 1 81 ? 12.037 4.795 -5.668 1.00 90.19 81 ARG A O 1
ATOM 584 N N . TRP A 1 82 ? 11.514 2.864 -6.702 1.00 92.94 82 TRP A N 1
ATOM 585 C CA . TRP A 1 82 ? 10.661 3.454 -7.723 1.00 92.94 82 TRP A CA 1
ATOM 586 C C . TRP A 1 82 ? 9.340 3.920 -7.118 1.00 92.94 82 TRP A C 1
ATOM 588 O O . TRP A 1 82 ? 8.743 3.206 -6.314 1.00 92.94 82 TRP A O 1
ATOM 598 N N . LEU A 1 83 ? 8.896 5.110 -7.511 1.00 92.75 83 LEU A N 1
ATOM 599 C CA . LEU A 1 83 ? 7.642 5.726 -7.094 1.00 92.75 83 LEU A CA 1
ATOM 600 C C . LEU A 1 83 ? 6.879 6.194 -8.336 1.00 92.75 83 LEU A C 1
ATOM 602 O O . LEU A 1 83 ? 7.446 6.885 -9.179 1.00 92.75 83 LEU A O 1
ATOM 606 N N . LEU A 1 84 ? 5.597 5.851 -8.409 1.00 93.50 84 LEU A N 1
ATOM 607 C CA . LEU A 1 84 ? 4.617 6.433 -9.319 1.00 93.50 84 LEU A CA 1
ATOM 608 C C . LEU A 1 84 ? 3.586 7.197 -8.491 1.00 93.50 84 LEU A C 1
ATOM 610 O O . LEU A 1 84 ? 2.838 6.574 -7.738 1.00 93.50 84 LEU A O 1
ATOM 614 N N . ARG A 1 85 ? 3.526 8.521 -8.634 1.00 93.31 85 ARG A N 1
ATOM 615 C CA . ARG A 1 85 ? 2.412 9.336 -8.129 1.00 93.31 85 ARG A CA 1
ATOM 616 C C . ARG A 1 85 ? 1.334 9.400 -9.201 1.00 93.31 85 ARG A C 1
ATOM 618 O O . ARG A 1 85 ? 1.623 9.839 -10.308 1.00 93.31 85 ARG A O 1
ATOM 625 N N . LEU A 1 86 ? 0.120 8.957 -8.887 1.00 93.25 86 LEU A N 1
ATOM 626 C CA . LEU A 1 86 ? -0.973 8.886 -9.860 1.00 93.25 86 LEU A CA 1
ATOM 627 C C . LEU A 1 86 ? -1.398 10.298 -10.282 1.00 93.25 86 LEU A C 1
ATOM 629 O O . LEU A 1 86 ? -1.633 11.149 -9.425 1.00 93.25 86 LEU A O 1
ATOM 633 N N . ALA A 1 87 ? -1.550 10.520 -11.589 1.00 93.44 87 ALA A N 1
ATOM 634 C CA . ALA A 1 87 ? -2.088 11.776 -12.118 1.00 93.44 87 ALA A CA 1
ATOM 635 C C . ALA A 1 87 ? -3.561 11.962 -11.718 1.00 93.44 87 ALA A C 1
ATOM 637 O O . ALA A 1 87 ? -3.984 13.058 -11.354 1.00 93.44 87 ALA A O 1
ATOM 638 N N . VAL A 1 88 ? -4.325 10.865 -11.736 1.00 93.50 88 VAL A N 1
ATOM 639 C CA . VAL A 1 88 ? -5.715 10.813 -11.278 1.00 93.50 88 VAL A CA 1
ATOM 640 C C . VAL A 1 88 ? -5.809 9.831 -10.107 1.00 93.50 88 VAL A C 1
ATOM 642 O O . VAL A 1 88 ? -5.696 8.621 -10.311 1.00 93.50 88 VAL A O 1
ATOM 645 N N . PRO A 1 89 ? -5.987 10.320 -8.867 1.00 93.12 89 PRO A N 1
ATOM 646 C CA . PRO A 1 89 ? -6.192 9.465 -7.703 1.00 93.12 89 PRO A CA 1
ATOM 647 C C . PRO A 1 89 ? -7.461 8.611 -7.824 1.00 93.12 89 PRO A C 1
ATOM 649 O O . PRO A 1 89 ? -8.478 9.074 -8.336 1.00 93.12 89 PRO A O 1
ATOM 652 N N . ALA A 1 90 ? -7.427 7.386 -7.297 1.00 93.12 90 ALA A N 1
ATOM 653 C CA . ALA A 1 90 ? -8.567 6.466 -7.332 1.00 93.12 90 ALA A CA 1
ATOM 654 C C . ALA A 1 90 ? -9.185 6.306 -5.937 1.00 93.12 90 ALA A C 1
ATOM 656 O O . ALA A 1 90 ? -8.506 5.854 -5.014 1.00 93.12 90 ALA A O 1
ATOM 657 N N . THR A 1 91 ? -10.455 6.679 -5.770 1.00 96.94 91 THR A N 1
ATOM 658 C CA . THR A 1 91 ? -11.170 6.622 -4.483 1.00 96.94 91 THR A CA 1
ATOM 659 C C . THR A 1 91 ? -12.054 5.385 -4.381 1.00 96.94 91 THR A C 1
ATOM 661 O O . THR A 1 91 ? -12.766 5.039 -5.321 1.00 96.94 91 THR A O 1
ATOM 664 N N . TYR A 1 92 ? -12.045 4.762 -3.207 1.00 97.31 92 TYR A N 1
ATOM 665 C CA . TYR A 1 92 ? -12.763 3.537 -2.895 1.00 97.31 92 TYR A CA 1
ATOM 666 C C . TYR A 1 92 ? -13.534 3.692 -1.583 1.00 97.31 92 TYR A C 1
ATOM 668 O O . TYR A 1 92 ? -13.016 4.226 -0.599 1.00 97.31 92 TYR A O 1
ATOM 676 N N . ASP A 1 93 ? -14.760 3.179 -1.563 1.00 96.56 93 ASP A N 1
ATOM 677 C CA . ASP A 1 93 ? -15.484 2.884 -0.319 1.00 96.56 93 ASP A CA 1
ATOM 678 C C . ASP A 1 93 ? -14.929 1.607 0.321 1.00 96.56 93 ASP A C 1
ATOM 680 O O . ASP A 1 93 ? -14.711 1.516 1.527 1.00 96.56 93 ASP A O 1
ATOM 684 N N . GLU A 1 94 ? -14.627 0.632 -0.532 1.00 96.62 94 GLU A N 1
ATOM 685 C CA . GLU A 1 94 ? -14.048 -0.649 -0.177 1.00 96.62 94 GLU A CA 1
ATOM 686 C C . GLU A 1 94 ? -13.237 -1.218 -1.341 1.00 96.62 94 GLU A C 1
ATOM 688 O O . GLU A 1 94 ? -13.478 -0.897 -2.506 1.00 96.62 94 GLU A O 1
ATOM 693 N N . LEU A 1 95 ? -12.293 -2.105 -1.031 1.00 97.50 95 LEU A N 1
ATOM 694 C CA . LEU A 1 95 ? -11.465 -2.773 -2.028 1.00 97.50 95 LEU A CA 1
ATOM 695 C C . LEU A 1 95 ? -11.471 -4.290 -1.787 1.00 97.50 95 LEU A C 1
ATOM 697 O O . LEU A 1 95 ? -10.889 -4.762 -0.801 1.00 97.50 95 LEU A O 1
ATOM 701 N N . PRO A 1 96 ? -12.127 -5.086 -2.651 1.00 97.19 96 PRO A N 1
ATOM 702 C CA . PRO A 1 96 ? -12.059 -6.536 -2.573 1.00 97.19 96 PRO A CA 1
ATOM 703 C C . PRO A 1 96 ? -10.689 -7.029 -3.050 1.00 97.19 96 PRO A C 1
ATOM 705 O O . PRO A 1 96 ? -10.241 -6.726 -4.151 1.00 97.19 96 PRO A O 1
ATOM 708 N N . LEU A 1 97 ? -10.036 -7.848 -2.231 1.00 95.75 97 LEU A N 1
ATOM 709 C CA . LEU A 1 97 ? -8.729 -8.431 -2.503 1.00 95.75 97 LEU A CA 1
ATOM 710 C C . LEU A 1 97 ? -8.782 -9.952 -2.390 1.00 95.75 97 LEU A C 1
ATOM 712 O O . LEU A 1 97 ? -9.346 -10.507 -1.447 1.00 95.75 97 LEU A O 1
ATOM 716 N N . LEU A 1 98 ? -8.102 -10.634 -3.308 1.00 95.75 98 LEU A N 1
ATOM 717 C CA . LEU A 1 98 ? -7.725 -12.034 -3.138 1.00 95.75 98 LEU A CA 1
ATOM 718 C C . LEU A 1 98 ? -6.294 -12.092 -2.601 1.00 95.75 98 LEU A C 1
ATOM 720 O O . LEU A 1 98 ? -5.371 -11.632 -3.260 1.00 95.75 98 LEU A O 1
ATOM 724 N N . THR A 1 99 ? -6.072 -12.627 -1.410 1.00 95.38 99 THR A N 1
ATOM 725 C CA . THR A 1 99 ? -4.756 -12.652 -0.760 1.00 95.38 99 THR A CA 1
ATOM 726 C C . THR A 1 99 ? -4.197 -14.072 -0.723 1.00 95.38 99 THR A C 1
ATOM 728 O O . THR A 1 99 ? -4.936 -15.034 -0.525 1.00 95.38 99 THR A O 1
ATOM 731 N N . THR A 1 100 ? -2.885 -14.212 -0.925 1.00 95.75 100 THR A N 1
ATOM 732 C CA . THR A 1 100 ? -2.176 -15.502 -0.918 1.00 95.75 100 THR A CA 1
ATOM 733 C C . THR A 1 100 ? -0.858 -15.380 -0.146 1.00 95.75 100 THR A C 1
ATOM 735 O O . THR A 1 100 ? -0.325 -14.267 -0.037 1.00 95.75 100 THR A O 1
ATOM 738 N N . PRO A 1 101 ? -0.289 -16.496 0.353 1.00 93.88 101 PRO A N 1
ATOM 739 C CA . PRO A 1 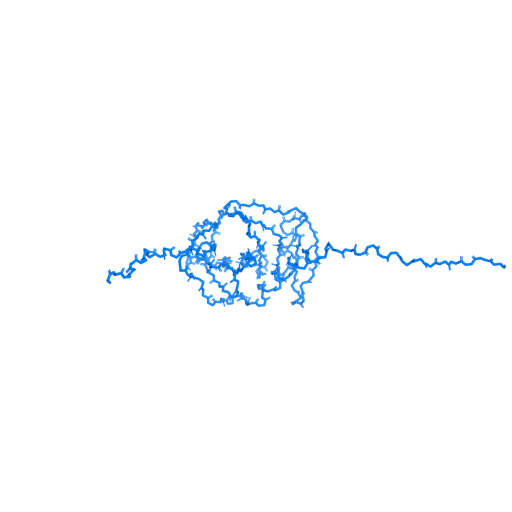101 ? 1.035 -16.503 0.975 1.00 93.88 101 PRO A CA 1
ATOM 740 C C . PRO A 1 101 ? 2.159 -16.021 0.051 1.00 93.88 101 PRO A C 1
ATOM 742 O O . PRO A 1 101 ? 3.180 -15.561 0.542 1.00 93.88 101 PRO A O 1
ATOM 745 N N . ILE A 1 102 ? 1.983 -16.109 -1.273 1.00 91.25 102 ILE A N 1
ATOM 746 C CA . ILE A 1 102 ? 2.973 -15.654 -2.261 1.00 91.25 102 ILE A CA 1
ATOM 747 C C . ILE A 1 102 ? 2.971 -14.127 -2.344 1.00 91.25 102 ILE A C 1
ATOM 749 O O . ILE A 1 102 ? 4.016 -13.495 -2.240 1.00 91.25 102 ILE A O 1
ATOM 753 N N . GLY A 1 103 ? 1.786 -13.528 -2.498 1.00 92.88 103 GLY A N 1
ATOM 754 C CA . GLY A 1 103 ? 1.654 -12.076 -2.620 1.00 92.88 103 GLY A CA 1
ATOM 755 C C . GLY A 1 103 ? 1.849 -11.338 -1.298 1.00 92.88 103 GLY A C 1
ATOM 756 O O . GLY A 1 103 ? 2.097 -10.139 -1.306 1.00 92.88 103 GLY A O 1
ATOM 757 N N . ARG A 1 104 ? 1.719 -12.030 -0.159 1.00 94.38 104 ARG A N 1
ATOM 758 C CA . ARG A 1 104 ? 1.981 -11.504 1.193 1.00 94.38 104 ARG A CA 1
ATOM 759 C C . ARG A 1 104 ? 1.295 -10.164 1.498 1.00 94.38 104 ARG A C 1
ATOM 761 O O . ARG A 1 104 ? 1.818 -9.358 2.266 1.00 94.38 104 ARG A O 1
ATOM 768 N N . ARG A 1 105 ? 0.101 -9.945 0.926 1.00 95.31 105 ARG A N 1
ATOM 769 C CA . ARG A 1 105 ? -0.675 -8.700 1.075 1.00 95.31 105 ARG A CA 1
ATOM 770 C C . ARG A 1 105 ? -0.814 -8.315 2.547 1.00 95.31 105 ARG A C 1
ATOM 772 O O . ARG A 1 105 ? -1.345 -9.094 3.334 1.00 95.31 105 ARG A O 1
ATOM 779 N N . THR A 1 106 ? -0.336 -7.135 2.910 1.00 95.44 106 THR A N 1
ATOM 780 C CA . THR A 1 106 ? -0.204 -6.662 4.292 1.00 95.44 106 THR A CA 1
ATOM 781 C C . THR A 1 106 ? -0.617 -5.199 4.352 1.00 95.44 106 THR A C 1
ATOM 783 O O . THR A 1 106 ? -0.181 -4.415 3.517 1.00 95.44 106 THR A O 1
ATOM 786 N N . LEU A 1 107 ? -1.449 -4.819 5.320 1.00 95.62 107 LEU A N 1
ATOM 787 C CA . LEU A 1 107 ? -1.716 -3.407 5.602 1.00 95.62 107 LEU A CA 1
ATOM 788 C C . LEU A 1 107 ? -0.563 -2.818 6.406 1.00 95.62 107 LEU A C 1
ATOM 790 O O . LEU A 1 107 ? -0.046 -3.488 7.298 1.00 95.62 107 LEU A O 1
ATOM 794 N N . LEU A 1 108 ? -0.197 -1.573 6.118 1.00 93.69 108 LEU A N 1
ATOM 795 C CA . LEU A 1 108 ? 0.843 -0.824 6.815 1.00 93.69 108 LEU A CA 1
ATOM 796 C C . LEU A 1 108 ? 0.291 0.542 7.216 1.00 93.69 108 LEU A C 1
ATOM 798 O O . LEU A 1 108 ? -0.249 1.250 6.370 1.00 93.69 108 LEU A O 1
ATOM 802 N N . ALA A 1 109 ? 0.440 0.924 8.481 1.00 91.75 109 ALA A N 1
ATOM 803 C CA . ALA A 1 109 ? 0.031 2.233 8.982 1.00 91.75 109 ALA A CA 1
ATOM 804 C C . ALA A 1 109 ? 0.797 2.566 10.265 1.00 91.75 109 ALA A C 1
ATOM 806 O O . ALA A 1 109 ? 0.952 1.708 11.131 1.00 91.75 109 ALA A O 1
ATOM 807 N N . GLY A 1 110 ? 1.295 3.800 10.400 1.00 86.62 110 GLY A N 1
ATOM 808 C CA . GLY A 1 110 ? 1.925 4.266 11.646 1.00 86.62 110 GLY A CA 1
ATOM 809 C C . GLY A 1 110 ? 3.075 3.378 12.148 1.00 86.62 110 GLY A C 1
ATOM 810 O O . GLY A 1 110 ? 3.253 3.218 13.351 1.00 86.62 110 GLY A O 1
ATOM 811 N N . GLY A 1 111 ? 3.815 2.741 11.234 1.00 86.69 111 GLY A N 1
ATOM 812 C CA . GLY A 1 111 ? 4.899 1.817 11.573 1.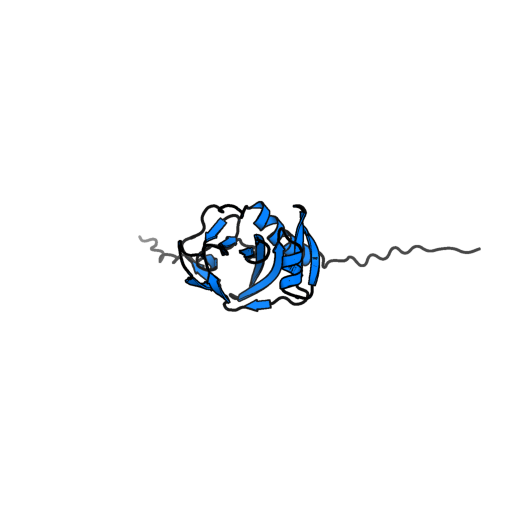00 86.69 111 GLY A CA 1
ATOM 813 C C . GLY A 1 111 ? 4.458 0.447 12.107 1.00 86.69 111 GLY A C 1
ATOM 814 O O . GLY A 1 111 ? 5.308 -0.308 12.582 1.00 86.69 111 GLY A O 1
ATOM 815 N N . ARG A 1 112 ? 3.163 0.127 12.020 1.00 92.44 112 ARG A N 1
ATOM 816 C CA . ARG A 1 112 ? 2.569 -1.177 12.332 1.00 92.44 112 ARG A CA 1
ATOM 817 C C . ARG A 1 112 ? 2.066 -1.857 11.066 1.00 92.44 112 ARG A C 1
ATOM 819 O O . ARG A 1 112 ? 1.772 -1.197 10.068 1.00 92.44 112 ARG A O 1
ATOM 826 N N . CYS A 1 113 ? 1.943 -3.177 11.134 1.00 93.75 113 CYS A N 1
ATOM 827 C CA . CYS A 1 113 ? 1.508 -3.997 10.017 1.00 93.75 113 CYS A CA 1
ATOM 828 C C . CYS A 1 113 ? 0.424 -5.003 10.410 1.00 93.75 113 CYS A C 1
ATOM 830 O O . CYS A 1 113 ? 0.428 -5.540 11.516 1.00 93.75 113 CYS A O 1
ATOM 832 N N . LEU A 1 114 ? -0.472 -5.305 9.472 1.00 95.50 114 LEU A N 1
ATOM 833 C CA . LEU A 1 114 ? -1.498 -6.338 9.610 1.00 95.50 114 LEU A CA 1
ATOM 834 C C . LEU A 1 114 ? -1.501 -7.246 8.366 1.00 95.50 114 LEU A C 1
ATOM 836 O O . LEU A 1 114 ? -1.988 -6.836 7.308 1.00 95.50 114 LEU A O 1
ATOM 840 N N . PRO A 1 115 ? -0.957 -8.474 8.459 1.00 95.62 115 PRO A N 1
ATOM 841 C CA . PRO A 1 115 ? -0.988 -9.440 7.364 1.00 95.62 115 PRO A CA 1
ATOM 842 C C . PRO A 1 115 ? -2.421 -9.820 6.967 1.00 95.62 115 PRO A C 1
ATOM 844 O O . PRO A 1 115 ? -3.221 -10.258 7.794 1.00 95.62 115 PRO A O 1
ATOM 847 N N . LEU A 1 116 ? -2.740 -9.704 5.677 1.00 96.12 116 LEU A N 1
ATOM 848 C CA . LEU A 1 116 ? -4.046 -10.060 5.114 1.00 96.12 116 LEU A CA 1
ATOM 849 C C . LEU A 1 116 ? -4.051 -11.422 4.415 1.00 96.12 116 LEU A C 1
ATOM 851 O O . LEU A 1 116 ? -5.122 -11.902 4.033 1.00 96.12 116 LEU A O 1
ATOM 855 N N . TYR A 1 117 ? -2.906 -12.079 4.263 1.00 94.75 117 TYR A N 1
ATOM 856 C CA . TYR A 1 117 ? -2.794 -13.397 3.637 1.00 94.75 117 TYR A CA 1
ATOM 857 C C . TYR A 1 117 ? -3.024 -14.552 4.631 1.00 94.75 117 TYR A C 1
ATOM 859 O O . TYR A 1 117 ? -2.733 -14.405 5.819 1.00 94.75 117 TYR A O 1
ATOM 867 N N . PRO A 1 118 ? -3.587 -15.690 4.179 1.00 95.38 118 PRO A N 1
ATOM 868 C CA . PRO A 1 118 ? -3.680 -16.905 4.988 1.00 95.38 118 PRO A CA 1
ATOM 869 C C . PRO A 1 118 ? -2.323 -17.628 5.045 1.00 95.38 118 PRO A C 1
ATOM 871 O O . PRO A 1 118 ? -1.422 -17.311 4.274 1.00 95.38 118 PRO A O 1
ATOM 874 N N . ALA A 1 119 ? -2.181 -18.627 5.922 1.00 93.88 119 ALA A N 1
ATOM 875 C CA . ALA A 1 119 ? -0.978 -19.467 5.969 1.00 93.88 119 ALA A CA 1
ATOM 876 C C . ALA A 1 119 ? -0.807 -20.333 4.703 1.00 93.88 119 ALA A C 1
ATOM 878 O O . ALA A 1 119 ? 0.314 -20.591 4.273 1.00 93.88 119 ALA A O 1
ATOM 879 N N . SER A 1 120 ? -1.914 -20.748 4.081 1.00 95.25 120 SER A N 1
ATOM 880 C CA . SER A 1 120 ? -1.946 -21.529 2.843 1.00 95.25 120 SER A CA 1
ATOM 881 C C . SER A 1 120 ? -3.162 -21.158 1.985 1.00 95.25 120 SER A C 1
ATOM 883 O O . SER A 1 120 ? -4.129 -20.569 2.473 1.00 95.25 120 SER A O 1
ATOM 885 N N . GLY A 1 121 ? -3.107 -21.483 0.690 1.00 95.88 121 GLY A N 1
ATOM 886 C CA . GLY A 1 121 ? -4.207 -21.248 -0.248 1.00 95.88 121 GLY A CA 1
ATOM 887 C C . GLY A 1 121 ? -4.464 -19.767 -0.542 1.00 95.88 121 GLY A C 1
ATOM 888 O O . GLY A 1 121 ? -3.534 -18.967 -0.664 1.00 95.88 121 GLY A O 1
ATOM 889 N N . ALA A 1 122 ? -5.740 -19.408 -0.684 1.00 96.12 122 ALA A N 1
ATOM 890 C CA . ALA A 1 122 ? -6.172 -18.048 -0.971 1.00 96.12 122 ALA A CA 1
ATOM 891 C C . ALA A 1 122 ? -7.329 -17.629 -0.056 1.00 96.12 122 ALA A C 1
ATOM 893 O O . ALA A 1 122 ? -8.176 -18.445 0.304 1.00 96.12 122 ALA A O 1
ATOM 894 N N . ARG A 1 123 ? -7.382 -16.343 0.301 1.00 96.69 123 ARG A N 1
ATOM 895 C CA . ARG A 1 123 ? -8.448 -15.756 1.122 1.00 96.69 123 ARG A CA 1
ATOM 896 C C . ARG A 1 123 ? -8.993 -14.501 0.460 1.00 96.69 123 ARG A C 1
ATOM 898 O O . ARG A 1 123 ? -8.226 -13.650 0.023 1.00 96.69 123 ARG A O 1
ATOM 905 N N . ARG A 1 124 ? -10.316 -14.354 0.418 1.00 97.38 124 ARG A N 1
ATOM 906 C CA . ARG A 1 124 ? -10.939 -13.073 0.065 1.00 97.38 124 ARG A CA 1
ATOM 907 C C . ARG A 1 124 ? -10.939 -12.162 1.287 1.00 97.38 124 ARG A C 1
ATOM 909 O O . ARG A 1 124 ? -11.335 -12.584 2.370 1.00 97.38 124 ARG A O 1
ATOM 916 N N . VAL A 1 125 ? -10.489 -10.930 1.107 1.00 97.12 125 VAL A N 1
ATOM 917 C CA . VAL A 1 125 ? -10.475 -9.879 2.126 1.00 97.12 125 VAL A CA 1
ATOM 918 C C . VAL A 1 125 ? -11.117 -8.641 1.523 1.00 97.12 125 VAL A C 1
ATOM 920 O O . VAL A 1 125 ? -10.834 -8.299 0.382 1.00 97.12 125 VAL A O 1
ATOM 923 N N . ARG A 1 126 ? -11.979 -7.971 2.280 1.00 97.75 126 ARG A N 1
ATOM 924 C CA . ARG A 1 126 ? -12.529 -6.665 1.918 1.00 97.75 126 ARG A CA 1
ATOM 925 C C . ARG A 1 126 ? -11.790 -5.612 2.717 1.00 97.75 126 ARG A C 1
ATOM 927 O O . ARG A 1 126 ? -11.822 -5.688 3.939 1.00 97.75 126 ARG A O 1
ATOM 934 N N . VAL A 1 127 ? -11.097 -4.701 2.049 1.00 97.75 127 VAL A N 1
ATOM 935 C CA . VAL A 1 127 ? -10.418 -3.586 2.710 1.00 97.75 127 VAL A CA 1
ATOM 936 C C . VAL A 1 127 ? -11.394 -2.428 2.840 1.00 97.75 127 VAL A C 1
ATOM 938 O O . VAL A 1 127 ? -11.940 -2.001 1.827 1.00 97.75 127 VAL A O 1
ATOM 941 N N . ALA A 1 128 ? -11.630 -1.957 4.062 1.00 97.25 128 ALA A N 1
ATOM 942 C CA . ALA A 1 128 ? -12.577 -0.884 4.353 1.00 97.25 128 ALA A CA 1
ATOM 943 C C . ALA A 1 128 ? -12.125 -0.065 5.568 1.00 97.25 128 ALA A C 1
ATOM 945 O O . ALA A 1 128 ? -11.380 -0.553 6.426 1.00 97.25 128 ALA A O 1
ATOM 946 N N . VAL A 1 129 ? -12.580 1.186 5.625 1.00 97.00 129 VAL A N 1
ATOM 947 C CA . VAL A 1 129 ? -12.357 2.078 6.765 1.00 97.00 129 VAL A CA 1
ATOM 948 C C . VAL A 1 129 ? -13.425 1.814 7.821 1.00 97.00 129 VAL A C 1
ATOM 950 O O . VAL A 1 129 ? -14.617 1.799 7.531 1.00 97.00 129 VAL A O 1
ATOM 953 N N . GLU A 1 130 ? -12.993 1.621 9.061 1.00 95.00 130 GLU A N 1
ATOM 954 C CA . GLU A 1 130 ? -13.846 1.217 10.177 1.00 95.00 130 GLU A CA 1
ATOM 955 C C . GLU A 1 130 ? -13.409 1.917 11.468 1.00 95.00 130 GLU A C 1
ATOM 957 O O . GLU A 1 130 ? -12.248 2.308 11.629 1.00 95.00 130 GLU A O 1
ATOM 962 N N . LEU A 1 131 ? -14.321 2.027 12.433 1.00 94.38 131 LEU A N 1
ATOM 963 C CA . LEU A 1 131 ? -13.977 2.414 13.799 1.00 94.38 131 LEU A CA 1
ATOM 964 C C . LEU A 1 131 ? -13.682 1.160 14.628 1.00 94.38 131 LEU A C 1
ATOM 966 O O . LEU A 1 131 ? -14.510 0.257 14.706 1.00 94.38 131 LEU A O 1
ATOM 970 N N . THR A 1 132 ? -12.525 1.123 15.290 1.00 93.19 132 THR A N 1
ATOM 971 C CA . THR A 1 132 ? -12.133 0.017 16.178 1.00 93.19 132 THR A CA 1
ATOM 972 C C . THR A 1 132 ? -11.752 0.510 17.570 1.00 93.19 132 THR A C 1
ATOM 974 O O . THR A 1 132 ? -11.155 1.576 17.740 1.00 93.19 132 THR A O 1
ATOM 977 N N . SER A 1 133 ? -12.044 -0.294 18.590 1.00 90.06 133 SER A N 1
ATOM 978 C CA . SER A 1 133 ? -11.551 -0.090 19.956 1.00 90.06 133 SER A CA 1
ATOM 979 C C . SER A 1 133 ? -10.164 -0.710 20.176 1.00 90.06 133 SER A C 1
ATOM 981 O O . SER A 1 133 ? -9.402 -0.233 21.020 1.00 90.06 133 SER A O 1
ATOM 983 N N . HIS A 1 134 ? -9.791 -1.725 19.390 1.00 90.12 134 HIS A N 1
ATOM 984 C CA . HIS A 1 134 ? -8.537 -2.462 19.541 1.00 90.12 134 HIS A CA 1
ATOM 985 C C . HIS A 1 134 ? -7.693 -2.418 18.266 1.00 90.12 134 HIS A C 1
ATOM 987 O O . HIS A 1 134 ? -8.206 -2.600 17.162 1.00 90.12 134 HIS A O 1
ATOM 993 N N . ASP A 1 135 ? -6.392 -2.176 18.430 1.00 93.94 135 ASP A N 1
ATOM 994 C CA . ASP A 1 135 ? -5.446 -2.206 17.318 1.00 93.94 135 ASP A CA 1
ATOM 995 C C . ASP A 1 135 ? -4.987 -3.642 17.065 1.00 93.94 135 ASP A C 1
ATOM 997 O O . ASP A 1 135 ? -4.393 -4.277 17.933 1.00 93.94 135 ASP A O 1
ATOM 1001 N N . ARG A 1 136 ? -5.265 -4.153 15.866 1.00 95.81 136 ARG A N 1
ATOM 1002 C CA . ARG A 1 136 ? -4.838 -5.487 15.422 1.00 95.81 136 ARG A CA 1
ATOM 1003 C C . ARG A 1 136 ? -3.436 -5.481 14.816 1.00 95.81 136 ARG A C 1
ATOM 1005 O O . ARG A 1 136 ? -2.926 -6.544 14.466 1.00 95.81 136 ARG A O 1
ATOM 1012 N N . GLY A 1 137 ? -2.833 -4.306 14.639 1.00 93.88 137 GLY A N 1
ATOM 1013 C CA . GLY A 1 137 ? -1.501 -4.168 14.076 1.00 93.88 137 GLY A CA 1
ATOM 1014 C C . GLY A 1 137 ? -0.432 -4.791 14.965 1.00 93.88 137 GLY A C 1
ATOM 1015 O O . GLY A 1 137 ? -0.447 -4.639 16.185 1.00 93.88 137 GLY A O 1
ATOM 1016 N N . GLY A 1 138 ? 0.550 -5.431 14.344 1.00 93.50 138 GLY A N 1
ATOM 1017 C CA . GLY A 1 138 ? 1.766 -5.927 14.979 1.00 93.50 138 GLY A CA 1
ATOM 1018 C C . GLY A 1 138 ? 3.028 -5.319 14.361 1.00 93.50 138 GLY A C 1
ATOM 1019 O O . GLY A 1 138 ? 2.945 -4.404 13.534 1.00 93.50 138 GLY A O 1
ATOM 1020 N N . PRO A 1 139 ? 4.210 -5.823 14.746 1.00 91.31 139 PRO A N 1
ATOM 1021 C CA . PRO A 1 139 ? 5.463 -5.515 14.067 1.00 91.31 139 PRO A CA 1
ATOM 1022 C C . PRO A 1 139 ? 5.406 -5.884 12.581 1.00 91.31 139 PRO A C 1
ATOM 1024 O O . PRO A 1 139 ? 4.743 -6.844 12.187 1.00 91.31 139 PRO A O 1
ATOM 1027 N N . CYS A 1 140 ? 6.126 -5.134 11.751 1.00 87.44 140 CYS A N 1
ATOM 1028 C CA . CYS A 1 140 ? 6.183 -5.395 10.318 1.00 87.44 140 CYS A CA 1
ATOM 1029 C C . CYS A 1 140 ? 7.118 -6.567 9.993 1.00 87.44 140 CYS A C 1
ATOM 1031 O O . CYS A 1 140 ? 8.301 -6.504 10.333 1.00 87.44 140 CYS A O 1
ATOM 1033 N N . PRO A 1 141 ? 6.617 -7.637 9.345 1.00 82.06 141 PRO A N 1
ATOM 1034 C CA . PRO A 1 141 ? 7.469 -8.728 8.903 1.00 82.06 141 PRO A CA 1
ATOM 1035 C C . PRO A 1 141 ? 8.245 -8.322 7.636 1.00 82.06 141 PRO A C 1
ATOM 1037 O O . PRO A 1 141 ? 7.689 -7.622 6.784 1.00 82.06 141 PRO A O 1
ATOM 1040 N N . PRO A 1 142 ? 9.474 -8.833 7.427 1.00 80.75 142 PRO A N 1
ATOM 1041 C CA . PRO A 1 142 ? 10.188 -8.663 6.161 1.00 80.75 142 PRO A CA 1
ATOM 1042 C C . PRO A 1 142 ? 9.330 -9.123 4.968 1.00 80.75 142 PRO A C 1
ATOM 1044 O O . PRO A 1 142 ? 8.646 -10.142 5.095 1.00 80.75 142 PRO A O 1
ATOM 1047 N N . PRO A 1 143 ? 9.361 -8.448 3.805 1.00 81.31 143 PRO A N 1
ATOM 1048 C CA . PRO A 1 143 ? 10.273 -7.361 3.435 1.00 81.31 143 PRO A CA 1
ATOM 1049 C C . PRO A 1 143 ? 9.807 -5.973 3.901 1.00 81.31 143 PRO A C 1
ATOM 1051 O O . PRO A 1 143 ? 10.462 -4.973 3.618 1.00 81.31 143 PRO A O 1
ATOM 1054 N N . TYR A 1 144 ? 8.673 -5.888 4.594 1.00 77.62 144 TYR A N 1
ATOM 1055 C CA . TYR A 1 144 ? 8.102 -4.616 5.003 1.00 77.62 144 TYR A CA 1
ATOM 1056 C C . TYR A 1 144 ? 8.826 -4.089 6.237 1.00 77.62 144 TYR A C 1
ATOM 1058 O O . TYR A 1 144 ? 8.872 -4.736 7.281 1.00 77.62 144 TYR A O 1
ATOM 1066 N N . SER A 1 145 ? 9.377 -2.887 6.121 1.00 67.75 145 SER A N 1
ATOM 1067 C CA . SER A 1 145 ? 9.961 -2.147 7.236 1.00 67.75 145 SER A CA 1
ATOM 1068 C C . SER A 1 145 ? 9.272 -0.797 7.388 1.00 67.75 145 SER A C 1
ATOM 1070 O O . SER A 1 145 ? 8.606 -0.314 6.467 1.00 67.75 145 SER A O 1
ATOM 1072 N N . GLN A 1 146 ? 9.468 -0.141 8.533 1.00 62.22 146 GLN A N 1
ATOM 1073 C CA . GLN A 1 146 ? 9.019 1.243 8.694 1.00 62.22 146 GLN A CA 1
ATOM 1074 C C . GLN A 1 146 ? 9.597 2.152 7.603 1.00 62.22 146 GLN A C 1
ATOM 1076 O O . GLN A 1 146 ? 8.886 3.009 7.102 1.00 62.22 146 GLN A O 1
ATOM 1081 N N . SER A 1 147 ? 10.832 1.925 7.149 1.00 63.47 147 SER A N 1
ATOM 1082 C CA . SER A 1 147 ? 11.438 2.686 6.049 1.00 63.47 147 SER A CA 1
ATOM 1083 C C . SER A 1 147 ? 10.711 2.480 4.718 1.00 63.47 147 SER A C 1
ATOM 1085 O O . SER A 1 147 ? 10.623 3.408 3.920 1.00 63.47 147 SER A O 1
ATOM 1087 N N . PHE A 1 148 ? 10.173 1.284 4.467 1.00 65.69 148 PHE A N 1
ATOM 1088 C CA . PHE A 1 148 ? 9.336 1.023 3.294 1.00 65.69 148 PHE A CA 1
ATOM 1089 C C . PHE A 1 148 ? 8.053 1.867 3.342 1.00 65.69 148 PHE A C 1
ATOM 1091 O O . PHE A 1 148 ? 7.680 2.488 2.353 1.00 65.69 148 PHE A O 1
ATOM 1098 N N . PHE A 1 149 ? 7.434 1.954 4.523 1.00 63.56 149 PHE A N 1
ATOM 1099 C CA . PHE A 1 149 ? 6.217 2.731 4.760 1.00 63.56 149 PHE A CA 1
ATOM 1100 C C . PHE A 1 149 ? 6.447 4.251 4.759 1.00 63.56 149 PHE A C 1
ATOM 1102 O O . PHE A 1 149 ? 5.703 4.983 4.115 1.00 63.56 149 PHE A O 1
ATOM 1109 N N . LEU A 1 150 ? 7.483 4.743 5.445 1.00 64.56 150 LEU A N 1
ATOM 1110 C CA . LEU A 1 150 ? 7.769 6.175 5.573 1.00 64.56 150 LEU A CA 1
ATOM 1111 C C . LEU A 1 150 ? 8.130 6.791 4.218 1.00 64.56 150 LEU A C 1
ATOM 1113 O O . LEU A 1 150 ? 7.608 7.846 3.889 1.00 64.56 150 LEU A O 1
ATOM 1117 N N . ASN A 1 151 ? 8.918 6.105 3.385 1.00 59.72 151 ASN A N 1
ATOM 1118 C CA . ASN A 1 151 ? 9.208 6.576 2.025 1.00 59.72 151 ASN A CA 1
ATOM 1119 C C . ASN A 1 151 ? 7.954 6.649 1.140 1.00 59.72 151 ASN A C 1
ATOM 1121 O O . ASN A 1 151 ? 7.885 7.475 0.239 1.00 59.72 151 ASN A O 1
ATOM 1125 N N . ALA A 1 152 ? 6.969 5.787 1.392 1.00 56.34 152 ALA A N 1
ATOM 1126 C CA . ALA A 1 152 ? 5.722 5.756 0.642 1.00 56.34 152 ALA A CA 1
ATOM 1127 C C . ALA A 1 152 ? 4.735 6.839 1.123 1.00 56.34 152 ALA A C 1
ATOM 1129 O O . ALA A 1 152 ? 4.067 7.476 0.313 1.00 56.34 152 ALA A O 1
ATOM 1130 N N . ALA A 1 153 ? 4.683 7.088 2.436 1.00 58.69 153 ALA A N 1
ATOM 1131 C CA . ALA A 1 153 ? 3.816 8.081 3.064 1.00 58.69 153 ALA A CA 1
ATOM 1132 C C . ALA A 1 153 ? 4.337 9.524 2.915 1.00 58.69 153 ALA A C 1
ATOM 1134 O O . ALA A 1 153 ? 3.570 10.404 2.524 1.00 58.69 153 ALA A O 1
ATOM 1135 N N . TYR A 1 154 ? 5.629 9.780 3.166 1.00 51.50 154 TYR A N 1
ATOM 1136 C CA . TYR A 1 154 ? 6.203 11.136 3.132 1.00 51.50 154 TYR A CA 1
ATOM 1137 C C . TYR A 1 154 ? 6.085 11.793 1.750 1.00 51.50 154 TYR A C 1
ATOM 1139 O O . TYR A 1 154 ? 5.741 12.972 1.670 1.00 51.50 154 TYR A O 1
ATOM 1147 N N . SER A 1 155 ? 6.241 11.023 0.667 1.00 51.19 155 SER A N 1
ATOM 1148 C CA . SER A 1 155 ? 6.097 11.526 -0.706 1.00 51.19 155 SER A CA 1
ATOM 1149 C C . SER A 1 155 ? 4.673 11.953 -1.084 1.00 51.19 155 SER A C 1
ATOM 1151 O O . SER A 1 155 ? 4.502 12.615 -2.104 1.00 51.19 155 SER A O 1
ATOM 1153 N N . THR A 1 156 ? 3.653 11.587 -0.297 1.00 51.00 156 THR A N 1
ATOM 1154 C CA . THR A 1 156 ? 2.273 12.068 -0.500 1.00 51.00 156 THR A CA 1
ATOM 1155 C C . THR A 1 156 ? 1.983 13.357 0.266 1.00 51.00 156 THR A C 1
ATOM 1157 O O . THR A 1 156 ? 1.260 14.208 -0.239 1.00 51.00 156 THR A O 1
ATOM 1160 N N . THR A 1 157 ? 2.578 13.541 1.448 1.00 50.91 157 THR A N 1
ATOM 1161 C CA . THR A 1 157 ? 2.405 14.750 2.272 1.00 50.91 157 THR A CA 1
ATOM 1162 C C . THR A 1 157 ? 3.183 15.960 1.762 1.00 50.91 157 THR A C 1
ATOM 1164 O O . THR A 1 157 ? 2.696 17.078 1.905 1.00 50.91 157 THR A O 1
ATOM 1167 N N . GLU A 1 158 ? 4.347 15.774 1.131 1.00 47.53 158 GLU A N 1
ATOM 1168 C CA . GLU A 1 158 ? 5.083 16.898 0.524 1.00 47.53 158 GLU A CA 1
ATOM 1169 C C . GLU A 1 158 ? 4.330 17.516 -0.664 1.00 47.53 158 GLU A C 1
ATOM 1171 O O . GLU A 1 158 ? 4.393 18.725 -0.858 1.00 47.53 158 GLU A O 1
ATOM 1176 N N . ALA A 1 159 ? 3.520 16.736 -1.389 1.00 44.31 159 ALA A N 1
ATOM 1177 C CA . ALA A 1 159 ? 2.690 17.262 -2.475 1.00 44.31 159 ALA A CA 1
ATOM 1178 C C . ALA A 1 159 ? 1.570 18.200 -1.979 1.00 44.31 159 ALA A C 1
ATOM 1180 O O . ALA A 1 159 ? 1.136 19.078 -2.718 1.00 44.31 159 ALA A O 1
ATOM 1181 N N . THR A 1 160 ? 1.125 18.062 -0.725 1.00 40.41 160 THR A N 1
ATOM 1182 C CA . THR A 1 160 ? 0.142 18.980 -0.121 1.00 40.41 160 THR A CA 1
ATOM 1183 C C . THR A 1 160 ? 0.807 20.228 0.475 1.00 40.41 160 THR A C 1
ATOM 1185 O O . THR A 1 160 ? 0.144 21.243 0.663 1.00 40.41 160 THR A O 1
ATOM 1188 N N . ALA A 1 161 ? 2.114 20.188 0.756 1.00 36.69 161 ALA A N 1
ATOM 1189 C CA . ALA A 1 161 ? 2.840 21.287 1.399 1.00 36.69 161 ALA A CA 1
ATOM 1190 C C . ALA A 1 161 ? 3.442 22.309 0.415 1.00 36.69 161 ALA A C 1
ATOM 1192 O O . ALA A 1 161 ? 3.981 23.323 0.850 1.00 36.69 161 ALA A O 1
ATOM 1193 N N . THR A 1 162 ? 3.341 22.092 -0.899 1.00 37.09 162 THR A N 1
ATOM 1194 C CA . THR A 1 162 ? 3.847 23.034 -1.914 1.00 37.09 162 THR A CA 1
ATOM 1195 C C . THR A 1 162 ? 2.713 23.562 -2.792 1.00 37.09 162 THR A C 1
ATOM 1197 O O . THR A 1 162 ? 2.696 23.390 -4.003 1.00 37.09 162 THR A O 1
ATOM 1200 N N . SER A 1 163 ? 1.748 24.234 -2.166 1.00 39.69 163 SER A N 1
ATOM 1201 C CA . SER A 1 163 ? 0.870 25.190 -2.850 1.00 39.69 163 SER A CA 1
ATOM 1202 C C . SER A 1 163 ? 0.810 26.493 -2.057 1.00 39.69 163 SER A C 1
ATOM 1204 O O . SER A 1 163 ? -0.257 26.984 -1.701 1.00 39.69 163 SER A O 1
ATOM 1206 N N . THR A 1 164 ? 1.986 27.062 -1.811 1.00 42.22 164 THR A N 1
ATOM 1207 C CA . THR A 1 164 ? 2.139 28.493 -1.548 1.00 42.22 164 THR A CA 1
ATOM 1208 C C . THR A 1 164 ? 3.369 28.953 -2.320 1.00 42.22 164 THR A C 1
ATOM 1210 O O . THR A 1 164 ? 4.418 29.228 -1.749 1.00 42.22 164 THR A O 1
ATOM 1213 N N . SER A 1 165 ? 3.289 28.952 -3.655 1.00 41.31 165 SER A N 1
ATOM 1214 C CA . SER A 1 165 ? 4.247 29.736 -4.434 1.00 41.31 165 SER A CA 1
ATOM 1215 C C . SER A 1 165 ? 3.878 31.200 -4.265 1.00 41.31 165 SER A C 1
ATOM 1217 O O . SER A 1 165 ? 2.977 31.713 -4.927 1.00 41.31 165 SER A O 1
ATOM 1219 N N . ASP A 1 166 ? 4.591 31.832 -3.336 1.00 37.97 166 ASP A N 1
ATOM 1220 C CA . ASP A 1 166 ? 4.907 33.252 -3.345 1.00 37.97 166 ASP A CA 1
ATOM 1221 C C . ASP A 1 166 ? 5.217 33.693 -4.779 1.00 37.97 166 ASP A C 1
ATOM 1223 O O . ASP A 1 166 ? 6.280 33.411 -5.335 1.00 37.97 166 ASP A O 1
ATOM 1227 N N . ASN A 1 167 ? 4.278 34.411 -5.390 1.00 42.44 167 ASN A N 1
ATOM 1228 C CA . ASN A 1 167 ? 4.564 35.233 -6.554 1.00 42.44 167 ASN A CA 1
ATOM 1229 C C . ASN A 1 167 ? 5.294 36.490 -6.072 1.00 42.44 167 ASN A C 1
ATOM 1231 O O . ASN A 1 167 ? 4.727 37.580 -6.046 1.00 42.44 167 ASN A O 1
ATOM 1235 N N . GLN A 1 168 ? 6.570 36.351 -5.717 1.00 40.75 168 GLN A N 1
ATOM 1236 C CA . GLN A 1 168 ? 7.464 37.495 -5.606 1.00 40.75 168 GLN A CA 1
ATOM 1237 C C . GLN A 1 168 ? 8.370 37.524 -6.835 1.00 40.75 168 GLN A C 1
ATOM 1239 O O . GLN A 1 168 ? 9.455 36.950 -6.883 1.00 40.75 168 GLN A O 1
ATOM 1244 N N . LYS A 1 169 ? 7.862 38.190 -7.873 1.00 36.50 169 LYS A N 1
ATOM 1245 C CA . LYS A 1 169 ? 8.602 38.572 -9.074 1.00 36.50 169 LYS A CA 1
ATOM 1246 C C . LYS A 1 169 ? 9.778 39.477 -8.667 1.00 36.50 169 LYS A C 1
ATOM 1248 O O . LYS A 1 169 ? 9.525 40.541 -8.100 1.00 36.50 169 LYS A O 1
ATOM 1253 N N . PRO A 1 170 ? 11.041 39.145 -8.976 1.00 39.41 170 PRO A N 1
ATOM 1254 C CA . PRO A 1 170 ? 12.112 40.123 -8.877 1.00 39.41 170 PRO A CA 1
ATOM 1255 C C . PRO A 1 170 ? 11.959 41.128 -10.026 1.00 39.41 170 PRO A C 1
ATOM 1257 O O . PRO A 1 170 ? 12.066 40.781 -11.203 1.00 39.41 170 PRO A O 1
ATOM 1260 N N . HIS A 1 171 ? 11.680 42.387 -9.690 1.00 40.78 171 HIS A N 1
ATOM 1261 C CA . HIS A 1 171 ? 11.842 43.501 -10.618 1.00 40.78 171 HIS A CA 1
ATOM 1262 C C . HIS A 1 171 ? 13.342 43.749 -10.819 1.00 40.78 171 HIS A C 1
ATOM 1264 O O . HIS A 1 171 ? 13.957 44.527 -10.099 1.00 40.78 171 HIS A O 1
ATOM 1270 N N . GLY A 1 172 ? 13.934 43.053 -11.789 1.00 36.34 172 GLY A N 1
ATOM 1271 C CA . GLY A 1 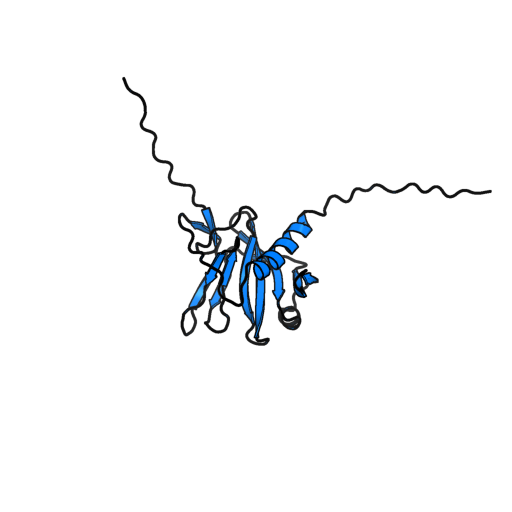172 ? 15.185 43.470 -12.411 1.00 36.34 172 GLY A CA 1
ATOM 1272 C C . GLY A 1 172 ? 14.875 44.508 -13.484 1.00 36.34 172 GLY A C 1
ATOM 1273 O O . GLY A 1 172 ? 14.304 44.173 -14.520 1.00 36.34 172 GLY A O 1
ATOM 1274 N N . SER A 1 173 ? 15.203 45.769 -13.227 1.00 37.69 173 SER A N 1
ATOM 1275 C CA . SER A 1 173 ? 15.262 46.816 -14.246 1.00 37.69 173 SER A CA 1
ATOM 1276 C C . SER A 1 173 ? 16.626 46.761 -14.935 1.00 37.69 173 SER A C 1
ATOM 1278 O O . SER A 1 173 ? 17.647 46.948 -14.278 1.00 37.69 173 SER A O 1
ATOM 1280 N N . PHE A 1 174 ? 16.624 46.501 -16.242 1.00 38.16 174 PHE A N 1
ATOM 1281 C CA . PHE A 1 174 ? 17.747 46.775 -17.142 1.00 38.16 174 PHE A CA 1
ATOM 1282 C C . PHE A 1 174 ? 17.597 48.192 -17.732 1.00 38.16 174 PHE A C 1
ATOM 1284 O O . PHE A 1 174 ? 16.478 48.624 -18.011 1.00 38.16 174 PHE A O 1
ATOM 1291 N N . GLU A 1 175 ? 18.735 48.885 -17.860 1.00 41.41 175 GLU A N 1
ATOM 1292 C CA . GLU A 1 175 ? 18.966 50.268 -18.332 1.00 41.41 175 GLU A CA 1
ATOM 1293 C C . GLU A 1 175 ? 18.554 50.520 -19.800 1.00 41.41 175 GLU A C 1
ATOM 1295 O O . GLU A 1 175 ? 18.158 49.585 -20.503 1.00 41.41 175 GLU A O 1
ATOM 1300 N N . PRO A 1 176 ? 18.677 51.768 -20.304 1.00 51.34 176 PRO A N 1
ATOM 1301 C CA . PRO A 1 176 ? 19.816 51.997 -21.214 1.00 51.34 176 PRO A CA 1
ATOM 1302 C C . PRO A 1 176 ? 20.385 53.438 -21.270 1.00 51.34 176 PRO A C 1
ATOM 1304 O O . PRO A 1 176 ? 19.648 54.401 -21.072 1.00 51.34 176 PRO A O 1
ATOM 1307 N N . GLY A 1 177 ? 21.643 53.549 -21.727 1.00 38.28 177 GLY A N 1
ATOM 1308 C CA . GLY A 1 177 ? 22.115 54.627 -22.623 1.00 38.28 177 GLY A CA 1
ATOM 1309 C C . GLY A 1 177 ? 22.818 55.817 -21.991 1.00 38.28 177 GLY A C 1
ATOM 1310 O O . GLY A 1 177 ? 22.105 56.776 -21.631 1.00 38.28 177 GLY A O 1
#